Protein AF-A0A1J5IT06-F1 (afdb_monomer_lite)

Foldseek 3Di:
DDDDDDDDDDDDDDDDDDDDDDDDDDDDDDDDDDDDPPPPPPVPVPVPPQAFDFADPQAAAWDFWFKAFADDPNHDHRDTWTWGCHRQRWTDTHPDIFHRWGFDPQVVPPHTWTWTDDPQKIWTWDADPVSYGAKTWIFGNVDDDPNHTHTGTIIGHDD

Structure (mmCIF, N/CA/C/O backbone):
data_AF-A0A1J5IT06-F1
#
_entry.id   AF-A0A1J5IT06-F1
#
loop_
_atom_site.group_PDB
_atom_site.id
_atom_site.type_symbol
_atom_site.label_atom_id
_atom_site.label_alt_id
_atom_site.label_comp_id
_atom_site.label_asym_id
_atom_site.label_entity_id
_atom_site.label_seq_id
_atom_site.pdbx_PDB_ins_code
_atom_site.Cartn_x
_atom_site.Cartn_y
_atom_site.Cartn_z
_atom_site.occupancy
_atom_site.B_iso_or_equiv
_atom_site.auth_seq_id
_atom_site.auth_comp_id
_atom_site.auth_asym_id
_atom_site.auth_atom_id
_atom_site.pdbx_PDB_model_num
ATOM 1 N N . MET A 1 1 ? -18.031 -58.476 -5.759 1.00 42.53 1 MET A N 1
ATOM 2 C CA . MET A 1 1 ? -16.884 -57.544 -5.698 1.00 42.53 1 MET A CA 1
ATOM 3 C C . MET A 1 1 ? -16.682 -57.150 -4.245 1.00 42.53 1 MET A C 1
ATOM 5 O O . MET A 1 1 ? -17.604 -56.648 -3.622 1.00 42.53 1 MET A O 1
ATOM 9 N N . THR A 1 2 ? -15.544 -57.529 -3.678 1.00 38.88 2 THR A N 1
ATOM 10 C CA . THR A 1 2 ? -15.230 -57.527 -2.241 1.00 38.88 2 THR A CA 1
ATOM 11 C C . THR A 1 2 ? -14.696 -56.180 -1.748 1.00 38.88 2 THR A C 1
ATOM 13 O O . THR A 1 2 ? -13.770 -55.636 -2.343 1.00 38.88 2 THR A O 1
ATOM 16 N N . LEU A 1 3 ? -15.240 -55.695 -0.624 1.00 40.16 3 LEU A N 1
ATOM 17 C CA . LEU A 1 3 ? -14.712 -54.595 0.197 1.00 40.16 3 LEU A CA 1
ATOM 18 C C . LEU A 1 3 ? -13.307 -54.924 0.736 1.00 40.16 3 LEU A C 1
ATOM 20 O O . LEU A 1 3 ? -13.095 -56.013 1.270 1.00 40.16 3 LEU A O 1
ATOM 24 N N . LYS A 1 4 ? -12.395 -53.944 0.728 1.00 43.09 4 LYS A N 1
ATOM 25 C CA . LYS A 1 4 ? -11.229 -53.911 1.626 1.00 43.09 4 LYS A CA 1
ATOM 26 C C . LYS A 1 4 ? -11.154 -52.558 2.340 1.00 43.09 4 LYS A C 1
ATOM 28 O O . LYS A 1 4 ? -10.923 -51.529 1.719 1.00 43.09 4 LYS A O 1
ATOM 33 N N . LYS A 1 5 ? -11.383 -52.609 3.657 1.00 37.50 5 LYS A N 1
ATOM 34 C CA . LYS A 1 5 ? -11.049 -51.588 4.663 1.00 37.50 5 LYS A CA 1
ATOM 35 C C . LYS A 1 5 ? -9.525 -51.450 4.770 1.00 37.50 5 LYS A C 1
ATOM 37 O O . LYS A 1 5 ? -8.835 -52.466 4.705 1.00 37.50 5 LYS A O 1
ATOM 42 N N . LEU A 1 6 ? -9.027 -50.241 5.030 1.00 35.81 6 LEU A N 1
ATOM 43 C CA . LEU A 1 6 ? -7.643 -50.002 5.446 1.00 35.81 6 LEU A CA 1
ATOM 44 C C . LEU A 1 6 ? -7.630 -49.486 6.898 1.00 35.81 6 LEU A C 1
ATOM 46 O O . LEU A 1 6 ? -8.273 -48.486 7.208 1.00 35.81 6 LEU A O 1
ATOM 50 N N . ALA A 1 7 ? -6.950 -50.229 7.777 1.00 39.66 7 ALA A N 1
ATOM 51 C CA . ALA A 1 7 ? -6.539 -49.836 9.132 1.00 39.66 7 ALA A CA 1
ATOM 52 C C . ALA A 1 7 ? -5.433 -48.757 9.026 1.00 39.66 7 ALA A C 1
ATOM 54 O O . ALA A 1 7 ? -4.712 -48.747 8.036 1.00 39.66 7 ALA A O 1
ATOM 55 N N . GLY A 1 8 ? -5.255 -47.777 9.914 1.00 32.62 8 GLY A N 1
ATOM 56 C CA . GLY A 1 8 ? -5.211 -47.849 11.372 1.00 32.62 8 GLY A CA 1
ATOM 57 C C . GLY A 1 8 ? -3.755 -48.038 11.821 1.00 32.62 8 GLY A C 1
ATOM 58 O O . GLY A 1 8 ? -3.292 -49.172 11.855 1.00 32.62 8 GLY A O 1
ATOM 59 N N . LEU A 1 9 ? -3.042 -46.956 12.164 1.00 33.53 9 LEU A N 1
ATOM 60 C CA . LEU A 1 9 ? -1.777 -47.041 12.903 1.00 33.53 9 LEU A CA 1
ATOM 61 C C . LEU A 1 9 ? -1.657 -45.878 13.897 1.00 33.53 9 LEU A C 1
ATOM 63 O O . LEU A 1 9 ? -1.549 -44.717 13.516 1.00 33.53 9 LEU A O 1
ATOM 67 N N . LEU A 1 10 ? -1.711 -46.236 15.178 1.00 36.53 10 LEU A N 1
ATOM 68 C CA . LEU A 1 10 ? -1.447 -45.404 16.346 1.00 36.53 10 LEU A CA 1
ATOM 69 C C . LEU A 1 10 ? -0.047 -45.790 16.851 1.00 36.53 10 LEU A C 1
ATOM 71 O O . LEU A 1 10 ? 0.202 -46.985 17.007 1.00 36.53 10 LEU A O 1
ATOM 75 N N . LEU A 1 11 ? 0.835 -44.832 17.149 1.00 35.75 11 LEU A N 1
ATOM 76 C CA . LEU A 1 11 ? 2.018 -45.082 17.980 1.00 35.75 11 LEU A CA 1
ATOM 77 C C . LEU A 1 11 ? 2.139 -43.986 19.050 1.00 35.75 11 LEU A C 1
ATOM 79 O O . LEU A 1 11 ? 1.956 -42.803 18.778 1.00 35.75 11 LEU A O 1
ATOM 83 N N . ILE A 1 12 ? 2.394 -44.439 20.272 1.00 51.69 12 ILE A N 1
ATOM 84 C CA . ILE A 1 12 ? 2.320 -43.757 21.569 1.00 51.69 12 ILE A CA 1
ATOM 85 C C . ILE A 1 12 ? 3.703 -43.803 22.228 1.00 51.69 12 ILE A C 1
ATOM 87 O O . ILE A 1 12 ? 4.367 -44.832 22.131 1.00 51.69 12 ILE A O 1
ATOM 91 N N . GLY A 1 13 ? 4.035 -42.757 22.998 1.00 32.69 13 GLY A N 1
ATOM 92 C CA . GLY A 1 13 ? 5.014 -42.769 24.104 1.00 32.69 13 GLY A CA 1
ATOM 93 C C . GLY A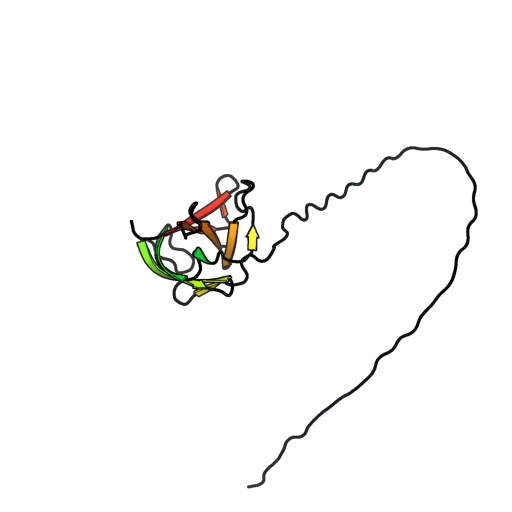 1 13 ? 6.494 -42.676 23.693 1.00 32.69 13 GLY A C 1
ATOM 94 O O . GLY A 1 13 ? 6.874 -43.144 22.633 1.00 32.69 13 GLY A O 1
ATOM 95 N N . SER A 1 14 ? 7.417 -42.099 24.464 1.00 47.94 14 SER A N 1
ATOM 96 C CA . SER A 1 14 ? 7.381 -41.689 25.869 1.00 47.94 14 SER A CA 1
ATOM 97 C C . SER A 1 14 ? 8.507 -40.693 26.185 1.00 47.94 14 SER A C 1
ATOM 99 O O . SER A 1 14 ? 9.483 -40.550 25.454 1.00 47.94 14 SER A O 1
ATOM 101 N N . ILE A 1 15 ? 8.316 -40.036 27.323 1.00 47.94 15 ILE A N 1
ATOM 102 C CA . ILE A 1 15 ? 9.099 -38.998 27.994 1.00 47.94 15 ILE A CA 1
ATOM 103 C C . ILE A 1 15 ? 10.344 -39.611 28.664 1.00 47.94 15 ILE A C 1
ATOM 105 O O . ILE A 1 15 ? 10.242 -40.696 29.235 1.00 47.94 15 ILE A O 1
ATOM 109 N N . PHE A 1 16 ? 11.470 -38.889 28.703 1.00 39.69 16 PHE A N 1
ATOM 110 C CA . PHE A 1 16 ? 12.529 -39.095 29.700 1.00 39.69 16 PHE A CA 1
ATOM 111 C C . PHE A 1 16 ? 12.939 -37.756 30.331 1.00 39.69 16 PHE A C 1
ATOM 113 O O . PHE A 1 16 ? 13.305 -36.809 29.643 1.00 39.69 16 PHE A O 1
ATOM 120 N N . THR A 1 17 ? 12.895 -37.713 31.660 1.00 44.56 17 THR A N 1
ATOM 121 C CA . THR A 1 17 ? 13.493 -36.705 32.550 1.00 44.56 17 THR A CA 1
ATOM 122 C C . THR A 1 17 ? 14.441 -37.427 33.506 1.00 44.56 17 THR A C 1
ATOM 124 O O . THR A 1 17 ? 14.006 -38.440 34.052 1.00 44.56 17 THR A O 1
ATOM 127 N N . LEU A 1 18 ? 15.653 -36.906 33.766 1.00 33.62 18 LEU A N 1
ATOM 128 C CA . LEU A 1 18 ? 16.105 -36.468 35.108 1.00 33.62 18 LEU A CA 1
ATOM 129 C C . LEU A 1 18 ? 17.557 -35.921 35.135 1.00 33.62 18 LEU A C 1
ATOM 131 O O . LEU A 1 18 ? 18.474 -36.548 34.621 1.00 33.62 18 LEU A O 1
ATOM 135 N N . SER A 1 19 ? 17.691 -34.775 35.817 1.00 43.75 19 SER A N 1
ATOM 136 C CA . SER A 1 19 ? 18.733 -34.238 36.720 1.00 43.75 19 SER A CA 1
ATOM 137 C C . SER A 1 19 ? 20.225 -34.598 36.644 1.00 43.75 19 SER A C 1
ATOM 139 O O . SER A 1 19 ? 20.616 -35.757 36.736 1.00 43.75 19 SER A O 1
ATOM 141 N N . ALA A 1 20 ? 21.041 -33.552 36.849 1.00 33.88 20 ALA A N 1
ATOM 142 C CA . ALA A 1 20 ? 22.142 -33.569 37.819 1.00 33.88 20 ALA A CA 1
ATOM 143 C C . ALA A 1 20 ? 22.214 -32.234 38.599 1.00 33.88 20 ALA A C 1
ATOM 145 O O . ALA A 1 20 ? 22.026 -31.158 38.037 1.00 33.88 20 ALA A O 1
ATOM 146 N N . CYS A 1 21 ? 22.453 -32.349 39.907 1.00 34.53 21 CYS A N 1
ATOM 147 C CA . CYS A 1 21 ? 22.611 -31.305 40.920 1.00 34.53 21 CYS A CA 1
ATOM 148 C C . CYS A 1 21 ? 24.036 -31.401 41.498 1.00 34.53 21 CYS A C 1
ATOM 150 O O . CYS A 1 21 ? 24.581 -32.502 41.570 1.00 34.53 21 CYS A O 1
ATOM 152 N N . GLY A 1 22 ? 24.588 -30.275 41.960 1.00 35.09 22 GLY A N 1
ATOM 153 C CA . GLY A 1 22 ? 25.825 -30.179 42.752 1.00 35.09 22 GLY A CA 1
ATOM 154 C C . GLY A 1 22 ? 26.876 -29.314 42.054 1.00 35.09 22 GLY A C 1
ATOM 155 O O . GLY A 1 22 ? 27.094 -29.457 40.862 1.00 35.09 22 GLY A O 1
ATOM 156 N N . GLY A 1 23 ? 27.571 -28.378 42.689 1.00 30.02 23 GLY A N 1
ATOM 157 C CA . GLY A 1 23 ? 27.677 -27.968 44.083 1.00 30.02 23 GLY A CA 1
ATOM 158 C C . GLY A 1 23 ? 28.812 -26.934 44.148 1.00 30.02 23 GLY A C 1
ATOM 159 O O . GLY A 1 23 ? 29.767 -27.006 43.381 1.00 30.02 23 GLY A O 1
ATOM 160 N N . THR A 1 24 ? 28.660 -25.944 45.016 1.00 38.50 24 THR A N 1
ATOM 161 C CA . THR A 1 24 ? 29.566 -24.815 45.289 1.00 38.50 24 THR A CA 1
ATOM 162 C C . THR A 1 24 ? 30.994 -25.205 45.688 1.00 38.50 24 THR A C 1
ATOM 164 O O . THR A 1 24 ? 31.158 -26.135 46.471 1.00 38.50 24 THR A O 1
ATOM 167 N N . SER A 1 25 ? 31.975 -24.373 45.307 1.00 33.97 25 SER A N 1
ATOM 168 C CA . SER A 1 25 ? 33.218 -24.133 46.063 1.00 33.97 25 SER A CA 1
ATOM 169 C C . SER A 1 25 ? 33.683 -22.683 45.886 1.00 33.97 25 SER A C 1
ATOM 171 O O . SER A 1 25 ? 33.684 -22.155 44.778 1.00 33.97 25 SER A O 1
ATOM 173 N N . ASN A 1 26 ? 34.069 -22.065 47.002 1.00 35.28 26 ASN A N 1
ATOM 174 C CA . ASN A 1 26 ? 34.596 -20.709 47.158 1.00 35.28 26 ASN A CA 1
ATOM 175 C C . ASN A 1 26 ? 36.069 -20.801 47.607 1.00 35.28 26 ASN A C 1
ATOM 177 O O . ASN A 1 26 ? 36.355 -21.603 48.493 1.00 35.28 26 ASN A O 1
ATOM 181 N N . SER A 1 27 ? 36.974 -19.979 47.063 1.00 33.50 27 SER A N 1
ATOM 182 C CA . SER A 1 27 ? 38.256 -19.612 47.697 1.00 33.50 27 SER A CA 1
ATOM 183 C C . SER A 1 27 ? 38.832 -18.343 47.062 1.00 33.50 27 SER A C 1
ATOM 185 O O . SER A 1 27 ? 38.906 -18.233 45.841 1.00 33.50 27 SER A O 1
ATOM 187 N N . THR A 1 28 ? 39.236 -17.418 47.926 1.00 31.80 28 THR A N 1
ATOM 188 C CA . THR A 1 28 ? 39.779 -16.074 47.679 1.00 31.80 28 THR A CA 1
ATOM 189 C C . THR A 1 28 ? 41.311 -16.092 47.496 1.00 31.80 28 THR A C 1
ATOM 191 O O . THR A 1 28 ? 41.959 -16.973 48.059 1.00 31.80 28 THR A O 1
ATOM 194 N N . GLU A 1 29 ? 41.848 -15.091 46.770 1.00 33.94 29 GLU A N 1
ATOM 195 C CA . GLU A 1 29 ? 42.962 -14.163 47.134 1.00 33.94 29 GLU A CA 1
ATOM 196 C C . GLU A 1 29 ? 44.071 -13.902 46.063 1.00 33.94 29 GLU A C 1
ATOM 198 O O . GLU A 1 29 ? 44.909 -14.753 45.784 1.00 33.94 29 GLU A O 1
ATOM 203 N N . GLU A 1 30 ? 44.005 -12.678 45.495 1.00 34.09 30 GLU A N 1
ATOM 204 C CA . GLU A 1 30 ? 45.025 -11.678 45.066 1.00 34.09 30 GLU A CA 1
ATOM 205 C C . GLU A 1 30 ? 46.283 -12.051 44.230 1.00 34.09 30 GLU A C 1
ATOM 207 O O . GLU A 1 30 ? 47.166 -12.770 44.689 1.00 34.09 30 GLU A O 1
ATOM 212 N N . THR A 1 31 ? 46.469 -11.405 43.058 1.00 28.41 31 THR A N 1
ATOM 213 C CA . THR A 1 31 ? 47.534 -10.387 42.801 1.00 28.41 31 THR A CA 1
ATOM 214 C C . THR A 1 31 ? 47.552 -9.839 41.351 1.00 28.41 31 THR A C 1
ATOM 216 O O . THR A 1 31 ? 47.755 -10.570 40.391 1.00 28.41 31 THR A O 1
ATOM 219 N N . ASP A 1 32 ? 47.373 -8.516 41.269 1.00 32.88 32 ASP A N 1
ATOM 220 C CA . ASP A 1 32 ? 48.054 -7.479 40.464 1.00 32.88 32 ASP A CA 1
ATOM 221 C C . ASP A 1 32 ? 48.069 -7.417 38.904 1.00 32.88 32 ASP A C 1
ATOM 223 O O . ASP A 1 32 ? 48.499 -8.317 38.193 1.00 32.88 32 ASP A O 1
ATOM 227 N N . THR A 1 33 ? 47.693 -6.210 38.443 1.00 34.06 33 THR A N 1
ATOM 228 C CA . THR A 1 33 ? 48.014 -5.452 37.207 1.00 34.06 33 THR A CA 1
ATOM 229 C C . THR A 1 33 ? 47.795 -6.047 35.798 1.00 34.06 33 THR A C 1
ATOM 231 O O . THR A 1 33 ? 48.605 -6.818 35.298 1.00 34.06 33 THR A O 1
ATOM 234 N N . ALA A 1 34 ? 46.821 -5.503 35.048 1.00 31.09 34 ALA A N 1
ATOM 235 C CA . ALA A 1 34 ? 47.046 -4.561 33.926 1.00 31.09 34 ALA A CA 1
ATOM 236 C C . ALA A 1 34 ? 45.811 -4.416 33.007 1.00 31.09 34 ALA A C 1
ATOM 238 O O . ALA A 1 34 ? 45.064 -5.358 32.771 1.00 31.09 34 ALA A O 1
ATOM 239 N N . SER A 1 35 ? 45.637 -3.192 32.503 1.00 38.56 35 SER A N 1
ATOM 240 C CA . SER A 1 35 ? 44.634 -2.706 31.551 1.00 38.56 35 SER A CA 1
ATOM 241 C C . SER A 1 35 ? 44.253 -3.649 30.409 1.00 38.56 35 SER A C 1
ATOM 243 O O . SER A 1 35 ? 45.098 -3.963 29.582 1.00 38.56 35 SER A O 1
ATOM 245 N N . GLU A 1 36 ? 42.950 -3.864 30.231 1.00 32.94 36 GLU A N 1
ATOM 246 C CA . GLU A 1 36 ? 42.288 -3.622 28.943 1.00 32.94 36 GLU A CA 1
ATOM 247 C C . GLU A 1 36 ? 40.779 -3.474 29.171 1.00 32.94 36 GLU A C 1
ATOM 249 O O . GLU A 1 36 ? 40.061 -4.426 29.459 1.00 32.94 36 GLU A O 1
ATOM 254 N N . SER A 1 37 ? 40.292 -2.234 29.097 1.00 36.44 37 SER A N 1
ATOM 255 C CA . SER A 1 37 ? 38.862 -1.952 29.000 1.00 36.44 37 SER A CA 1
ATOM 256 C C . SER A 1 37 ? 38.431 -2.227 27.562 1.00 36.44 37 SER A C 1
ATOM 258 O O . SER A 1 37 ? 38.245 -1.291 26.784 1.00 36.44 37 SER A O 1
ATOM 260 N N . THR A 1 38 ? 38.267 -3.494 27.191 1.00 35.09 38 THR A N 1
ATOM 261 C CA . THR A 1 38 ? 37.470 -3.844 26.013 1.00 35.09 38 THR A CA 1
ATOM 262 C C . THR A 1 38 ? 36.003 -3.743 26.407 1.00 35.09 38 THR A C 1
ATOM 264 O O . THR A 1 38 ? 35.345 -4.699 26.813 1.00 35.09 38 THR A O 1
ATOM 267 N N . SER A 1 39 ? 35.485 -2.516 26.335 1.00 39.16 39 SER A N 1
ATOM 268 C CA . SER A 1 39 ? 34.047 -2.295 26.259 1.00 39.16 39 SER A CA 1
ATOM 269 C C . SER A 1 39 ? 33.604 -2.756 24.876 1.00 39.16 39 SER A C 1
ATOM 271 O O . SER A 1 39 ? 33.377 -1.941 23.985 1.00 39.16 39 SER A O 1
ATOM 273 N N . ASP A 1 40 ? 33.506 -4.070 24.696 1.00 36.91 40 ASP A N 1
ATOM 274 C CA . ASP A 1 40 ? 32.793 -4.666 23.578 1.00 36.91 40 ASP A CA 1
ATOM 275 C C . ASP A 1 40 ? 31.299 -4.470 23.841 1.00 36.91 40 ASP A C 1
ATOM 277 O O . ASP A 1 40 ? 30.554 -5.388 24.186 1.00 36.91 40 ASP A O 1
ATOM 281 N N . THR A 1 41 ? 30.831 -3.232 23.671 1.00 42.44 41 THR A N 1
ATOM 282 C CA . THR A 1 41 ? 29.448 -3.016 23.263 1.00 42.44 41 THR A CA 1
ATOM 283 C C . THR A 1 41 ? 29.351 -3.537 21.839 1.00 42.44 41 THR A C 1
ATOM 285 O O . THR A 1 41 ? 29.439 -2.783 20.870 1.00 42.44 41 THR A O 1
ATOM 288 N N . ASN A 1 42 ? 29.198 -4.856 21.722 1.00 40.56 42 ASN A N 1
ATOM 289 C CA . ASN A 1 42 ? 28.542 -5.467 20.586 1.00 40.56 42 ASN A CA 1
ATOM 290 C C . ASN A 1 42 ? 27.097 -4.960 20.604 1.00 40.56 42 ASN A C 1
ATOM 292 O O . ASN A 1 42 ? 26.188 -5.610 21.117 1.00 40.56 42 ASN A O 1
ATOM 296 N N . THR A 1 43 ? 26.906 -3.734 20.125 1.00 39.97 43 THR A N 1
ATOM 297 C CA . THR A 1 43 ? 25.597 -3.216 19.770 1.00 39.97 43 THR A CA 1
ATOM 298 C C . THR A 1 43 ? 25.231 -3.935 18.486 1.00 39.97 43 THR A C 1
ATOM 300 O O . THR A 1 43 ? 25.455 -3.428 17.387 1.00 39.97 43 THR A O 1
ATOM 303 N N . THR A 1 44 ? 24.726 -5.161 18.618 1.00 35.34 44 THR A N 1
ATOM 304 C CA . THR A 1 44 ? 23.946 -5.773 17.553 1.00 35.34 44 THR A CA 1
ATOM 305 C C . THR A 1 44 ? 22.825 -4.782 17.272 1.00 35.34 44 THR A C 1
ATOM 307 O O . THR A 1 44 ? 21.960 -4.542 18.115 1.00 35.34 44 THR A O 1
ATOM 310 N N . ASN A 1 45 ? 22.915 -4.097 16.137 1.00 41.19 45 ASN A N 1
ATOM 311 C CA . ASN A 1 45 ? 21.868 -3.222 15.646 1.00 41.19 45 ASN A CA 1
ATOM 312 C C . ASN A 1 45 ? 20.709 -4.112 15.170 1.00 41.19 45 ASN A C 1
ATOM 314 O O . ASN A 1 45 ? 20.484 -4.258 13.975 1.00 41.19 45 ASN A O 1
ATOM 318 N N . ASP A 1 46 ? 20.004 -4.739 16.112 1.00 42.19 46 ASP A N 1
ATOM 319 C CA . ASP A 1 46 ? 18.778 -5.515 15.893 1.00 42.19 46 ASP A CA 1
ATOM 320 C C . ASP A 1 46 ? 17.577 -4.565 15.701 1.00 42.19 46 ASP A C 1
ATOM 322 O O . ASP A 1 46 ? 16.523 -4.729 16.310 1.00 42.19 46 ASP A O 1
ATOM 326 N N . GLN A 1 47 ? 17.738 -3.497 14.910 1.00 43.28 47 GLN A N 1
ATOM 327 C CA . GLN A 1 47 ? 16.689 -2.485 14.706 1.00 43.28 47 GLN A CA 1
ATOM 328 C C . GLN A 1 47 ? 15.759 -2.771 13.523 1.00 43.28 47 GLN A C 1
ATOM 330 O O . GLN A 1 47 ? 14.810 -2.023 13.323 1.00 43.28 47 GLN A O 1
ATOM 335 N N . ASN A 1 48 ? 15.915 -3.899 12.830 1.00 48.16 48 ASN A N 1
ATOM 336 C CA . ASN A 1 48 ? 14.841 -4.431 11.989 1.00 48.16 48 ASN A CA 1
ATOM 337 C C . ASN A 1 48 ? 14.069 -5.489 12.780 1.00 48.16 48 ASN A C 1
ATOM 339 O O . ASN A 1 48 ? 14.015 -6.660 12.412 1.00 48.16 48 ASN A O 1
ATOM 343 N N . ASN A 1 49 ? 13.500 -5.085 13.917 1.00 46.69 49 ASN A N 1
ATOM 344 C CA . ASN A 1 49 ? 12.448 -5.869 14.543 1.00 46.69 49 ASN A CA 1
ATOM 345 C C . ASN A 1 49 ? 11.239 -5.767 13.607 1.00 46.69 49 ASN A C 1
ATOM 347 O O . ASN A 1 49 ? 10.464 -4.822 13.729 1.00 46.69 49 ASN A O 1
ATOM 351 N N . GLU A 1 50 ? 11.132 -6.688 12.642 1.00 56.56 50 GLU A N 1
ATOM 352 C CA . GLU A 1 50 ? 9.970 -6.884 11.765 1.00 56.56 50 GLU A CA 1
ATOM 353 C C . GLU A 1 50 ? 8.753 -7.234 12.636 1.00 56.56 50 GLU A C 1
ATOM 355 O O . GLU A 1 50 ? 8.307 -8.376 12.751 1.00 56.56 50 GLU A O 1
ATOM 360 N N . GLN A 1 51 ? 8.247 -6.236 13.353 1.00 77.44 51 GLN A N 1
ATOM 361 C CA . GLN A 1 51 ? 7.087 -6.375 14.197 1.00 77.44 51 GLN A CA 1
ATOM 362 C C . GLN A 1 51 ? 5.886 -6.444 13.269 1.00 77.44 51 GLN A C 1
ATOM 364 O O . GLN A 1 51 ? 5.655 -5.524 12.482 1.00 77.44 51 GLN A O 1
ATOM 369 N N . SER A 1 52 ? 5.098 -7.511 13.396 1.00 89.31 52 SER A N 1
ATOM 370 C CA . SER A 1 52 ? 3.812 -7.605 12.709 1.00 89.31 52 SER A CA 1
ATOM 371 C C . SER A 1 52 ? 3.004 -6.327 12.949 1.00 89.31 52 SER A C 1
ATOM 373 O O . SER A 1 52 ? 2.797 -5.908 14.093 1.00 89.31 52 SER A O 1
ATOM 375 N N . ALA A 1 53 ? 2.541 -5.715 11.867 1.00 93.69 53 ALA A N 1
ATOM 376 C CA . ALA A 1 53 ? 1.695 -4.539 11.909 1.00 93.69 53 ALA A CA 1
ATOM 377 C C . ALA A 1 53 ? 0.227 -4.919 12.122 1.00 93.69 53 ALA A C 1
ATOM 379 O O . ALA A 1 53 ? -0.217 -6.024 11.807 1.00 93.69 53 ALA A O 1
ATOM 380 N N . THR A 1 54 ? -0.536 -3.974 12.665 1.00 94.62 54 THR A N 1
ATOM 381 C CA . THR A 1 54 ? -1.994 -4.058 12.787 1.00 94.62 54 THR A CA 1
ATOM 382 C C . THR A 1 54 ? -2.607 -2.856 12.091 1.00 94.62 54 THR A C 1
ATOM 384 O O . THR A 1 54 ? -2.228 -1.720 12.371 1.00 94.62 54 THR A O 1
ATOM 387 N N . LEU A 1 55 ? -3.562 -3.097 11.197 1.00 95.31 55 LEU A N 1
ATOM 388 C CA . LEU A 1 55 ? -4.243 -2.034 10.474 1.00 95.31 55 LEU A CA 1
ATOM 389 C C . LEU A 1 55 ? -5.134 -1.205 11.410 1.00 95.31 55 LEU A C 1
ATOM 391 O O . LEU A 1 55 ? -5.939 -1.780 12.150 1.00 95.31 55 LEU A O 1
ATOM 395 N N . PRO A 1 56 ? -5.103 0.137 11.322 1.00 94.31 56 PRO A N 1
ATOM 396 C CA . PRO A 1 56 ? -6.090 0.977 11.984 1.00 94.31 56 PRO A CA 1
ATOM 397 C C . PRO A 1 56 ? -7.515 0.621 11.544 1.00 94.31 56 PRO A C 1
ATOM 399 O O . PRO A 1 56 ? -7.803 0.530 10.353 1.00 94.31 56 PRO A O 1
ATOM 402 N N . ALA A 1 57 ? -8.450 0.494 12.485 1.00 95.19 57 ALA A N 1
ATOM 403 C CA . ALA A 1 57 ? -9.840 0.150 12.161 1.00 95.19 57 ALA A CA 1
ATOM 404 C C . ALA A 1 57 ? -10.489 1.130 11.161 1.00 95.19 57 ALA A C 1
ATOM 406 O O . ALA A 1 57 ? -11.311 0.731 10.342 1.00 95.19 57 ALA A O 1
ATOM 407 N N . ALA A 1 58 ? -10.088 2.405 11.187 1.00 95.19 58 ALA A N 1
ATOM 408 C CA . ALA A 1 58 ? -10.592 3.436 10.280 1.00 95.19 58 ALA A CA 1
ATOM 409 C C . ALA A 1 58 ? -10.224 3.198 8.803 1.00 95.19 58 ALA A C 1
ATOM 411 O O . ALA A 1 58 ? -10.944 3.669 7.916 1.00 95.19 58 ALA A O 1
ATOM 412 N N . VAL A 1 59 ? -9.137 2.461 8.530 1.00 96.75 59 VAL A N 1
ATOM 413 C CA . VAL A 1 59 ? -8.738 2.123 7.159 1.00 96.75 59 VAL A CA 1
ATOM 414 C C . VAL A 1 59 ? -9.325 0.799 6.674 1.00 96.75 59 VAL A C 1
ATOM 416 O O . VAL A 1 59 ? -9.324 0.567 5.468 1.00 96.75 59 VAL A O 1
ATOM 419 N N . GLN A 1 60 ? -9.848 -0.048 7.566 1.00 97.56 60 GLN A N 1
ATOM 420 C CA . GLN A 1 60 ? -10.323 -1.390 7.223 1.00 97.56 60 GLN A CA 1
ATOM 421 C C . GLN A 1 60 ? -11.677 -1.341 6.499 1.00 97.56 60 GLN A C 1
ATOM 423 O O . GLN A 1 60 ? -12.732 -1.228 7.124 1.00 97.56 60 GLN A O 1
ATOM 428 N N . LYS A 1 61 ? -11.648 -1.388 5.166 1.00 97.12 61 LYS A N 1
ATOM 429 C CA . LYS A 1 61 ? -12.813 -1.452 4.272 1.00 97.12 61 LYS A CA 1
ATOM 430 C C . LYS A 1 61 ? -12.361 -1.698 2.832 1.00 97.12 61 LYS A C 1
ATOM 432 O O . LYS A 1 61 ? -11.170 -1.782 2.529 1.00 97.12 61 LYS A O 1
ATOM 437 N N . GLN A 1 62 ? -13.336 -1.785 1.935 1.00 97.62 62 GLN A N 1
ATOM 438 C CA . GLN A 1 62 ? -13.111 -1.778 0.496 1.00 97.62 62 GLN A CA 1
ATOM 439 C C . GLN A 1 62 ? -13.115 -0.345 -0.054 1.00 97.62 62 GLN A C 1
ATOM 441 O O . GLN A 1 62 ? -13.958 0.474 0.316 1.00 97.62 62 GLN A O 1
ATOM 446 N N . TYR A 1 63 ? -12.200 -0.082 -0.979 1.00 97.56 63 TYR A N 1
ATOM 447 C CA . TYR A 1 63 ? -12.014 1.163 -1.709 1.00 97.56 63 TYR A CA 1
ATOM 448 C C . TYR A 1 63 ? -12.037 0.897 -3.214 1.00 97.56 63 TYR A C 1
ATOM 450 O O . TYR A 1 63 ? -11.695 -0.190 -3.685 1.00 97.56 63 TYR A O 1
ATOM 458 N N . THR A 1 64 ? -12.385 1.930 -3.976 1.00 97.25 64 THR A N 1
ATOM 459 C CA . THR A 1 64 ? -12.032 2.015 -5.396 1.00 97.25 64 THR A CA 1
ATOM 460 C C . THR A 1 64 ? -10.923 3.047 -5.517 1.00 97.25 64 THR A C 1
ATOM 462 O O . THR A 1 64 ? -11.181 4.237 -5.359 1.00 97.25 64 THR A O 1
ATOM 465 N N . LEU A 1 65 ? -9.692 2.592 -5.745 1.00 98.31 65 LEU A N 1
ATOM 466 C CA . LEU A 1 65 ? -8.513 3.456 -5.834 1.00 98.31 65 LEU A CA 1
ATOM 467 C C . LEU A 1 65 ? -7.960 3.440 -7.253 1.00 98.31 65 LEU A C 1
ATOM 469 O O . LEU A 1 65 ? -8.024 2.422 -7.941 1.00 98.31 65 LEU A O 1
ATOM 473 N N . VAL A 1 66 ? -7.392 4.557 -7.686 1.00 98.31 66 VAL A N 1
ATOM 474 C CA . VAL A 1 66 ? -6.670 4.657 -8.953 1.00 98.31 66 VAL A CA 1
ATOM 475 C C . VAL A 1 66 ? -5.187 4.482 -8.674 1.00 98.31 66 VAL A C 1
ATOM 477 O O . VAL A 1 66 ? -4.630 5.196 -7.843 1.00 98.31 66 VAL A O 1
ATOM 480 N N . TYR A 1 67 ? -4.547 3.555 -9.385 1.00 98.44 67 TYR A N 1
ATOM 481 C CA . TYR A 1 67 ? -3.092 3.485 -9.418 1.00 98.44 67 TYR A CA 1
ATOM 482 C C . TYR A 1 67 ? -2.552 4.502 -10.423 1.00 98.44 67 TYR A C 1
ATOM 484 O O . TYR A 1 67 ? -2.969 4.491 -11.580 1.00 98.44 67 TYR A O 1
ATOM 492 N N . SER A 1 68 ? -1.624 5.357 -10.001 1.00 98.12 68 SER A N 1
ATOM 493 C CA . SER A 1 68 ? -0.896 6.277 -10.885 1.00 98.12 68 SER A CA 1
ATOM 494 C C . SER A 1 68 ? 0.603 6.052 -10.730 1.00 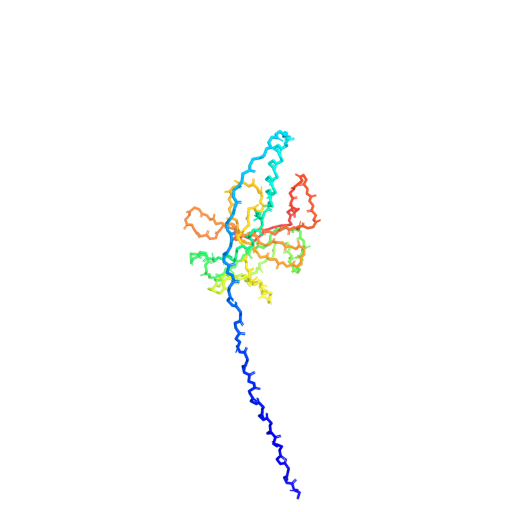98.12 68 SER A C 1
ATOM 496 O O . SER A 1 68 ? 1.123 6.136 -9.616 1.00 98.12 68 SER A O 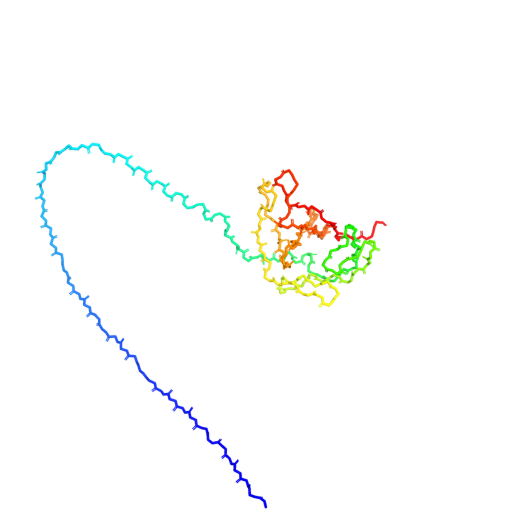1
ATOM 498 N N . GLY A 1 69 ? 1.299 5.747 -11.827 1.00 97.25 69 GLY A N 1
ATOM 499 C CA . GLY A 1 69 ? 2.715 5.388 -11.790 1.00 97.25 69 GLY A CA 1
ATOM 500 C C . GLY A 1 69 ? 3.187 4.495 -12.936 1.00 97.25 69 GLY A C 1
ATOM 501 O O . GLY A 1 69 ? 2.490 4.269 -13.921 1.00 97.25 69 GLY A O 1
ATOM 502 N N . ALA A 1 70 ? 4.407 3.980 -12.808 1.00 97.06 70 ALA A N 1
ATOM 503 C CA . ALA A 1 70 ? 4.983 3.013 -13.731 1.00 97.06 70 ALA A CA 1
ATOM 504 C C . ALA A 1 70 ? 4.246 1.669 -13.650 1.00 97.06 70 ALA A C 1
ATOM 506 O O . ALA A 1 70 ? 3.890 1.213 -12.569 1.00 97.06 70 ALA A O 1
ATOM 507 N N . ALA A 1 71 ? 4.069 0.993 -14.787 1.00 96.75 71 ALA A N 1
ATOM 508 C CA . ALA A 1 71 ? 3.497 -0.348 -14.786 1.00 96.75 71 ALA A CA 1
ATOM 509 C C . ALA A 1 71 ? 4.437 -1.328 -14.063 1.00 96.75 71 ALA A C 1
ATOM 511 O O . ALA A 1 71 ? 5.562 -1.563 -14.509 1.00 96.75 71 ALA A O 1
ATOM 512 N N . VAL A 1 72 ? 3.977 -1.883 -12.944 1.00 95.31 72 VAL A N 1
ATOM 513 C CA . VAL A 1 72 ? 4.736 -2.795 -12.081 1.00 95.31 72 VAL A CA 1
ATOM 514 C C . VAL A 1 72 ? 3.793 -3.821 -11.493 1.00 95.31 72 VAL A C 1
ATOM 516 O O . VAL A 1 72 ? 2.664 -3.486 -11.172 1.00 95.31 72 VAL A O 1
ATOM 519 N N . ASP A 1 73 ? 4.245 -5.061 -11.317 1.00 93.69 73 ASP A N 1
ATOM 520 C CA . ASP A 1 73 ? 3.530 -6.022 -10.465 1.00 93.69 73 ASP A CA 1
ATOM 521 C C . ASP A 1 73 ? 2.049 -6.265 -10.853 1.00 93.69 73 ASP A C 1
ATOM 523 O O . ASP A 1 73 ? 1.169 -6.447 -10.012 1.00 93.69 73 ASP A O 1
ATOM 527 N N . GLY A 1 74 ? 1.759 -6.209 -12.160 1.00 94.69 74 GLY A N 1
ATOM 528 C CA . GLY A 1 74 ? 0.399 -6.305 -12.708 1.00 94.69 74 GLY A CA 1
ATOM 529 C C . GLY A 1 74 ? -0.431 -5.017 -12.620 1.00 94.69 74 GLY A C 1
ATOM 530 O O . GLY A 1 74 ? -1.551 -4.983 -13.125 1.00 94.69 74 GLY A O 1
ATOM 531 N N . LEU A 1 75 ? 0.110 -3.954 -12.028 1.00 97.25 75 LEU A N 1
ATOM 532 C CA . LEU A 1 75 ? -0.479 -2.623 -11.964 1.00 97.25 75 LEU A CA 1
ATOM 533 C C . LEU A 1 75 ? -0.211 -1.850 -13.253 1.00 97.25 75 LEU A C 1
ATOM 535 O O . LEU A 1 75 ? 0.853 -1.942 -13.865 1.00 97.25 75 LEU A O 1
ATOM 539 N N . THR A 1 76 ? -1.200 -1.063 -13.649 1.00 97.69 76 THR A N 1
ATOM 540 C CA . THR A 1 76 ? -1.208 -0.256 -14.872 1.00 97.69 76 THR A CA 1
ATOM 541 C C . THR A 1 76 ? -1.575 1.177 -14.522 1.00 97.69 76 THR A C 1
ATOM 543 O O . THR A 1 76 ? -2.498 1.394 -13.733 1.00 97.69 76 THR A O 1
ATOM 546 N N . ASP A 1 77 ? -0.864 2.139 -15.115 1.00 98.06 77 ASP A N 1
ATOM 547 C CA . ASP A 1 77 ? -1.095 3.570 -14.902 1.00 98.06 77 ASP A CA 1
ATOM 548 C C . ASP A 1 77 ? -2.560 3.955 -15.152 1.00 98.06 77 ASP A C 1
ATOM 550 O O . ASP A 1 77 ? -3.210 3.443 -16.070 1.00 98.06 77 ASP A O 1
ATOM 554 N N . LYS A 1 78 ? -3.073 4.868 -14.327 1.00 97.06 78 LYS A N 1
ATOM 555 C CA . LYS A 1 78 ? -4.429 5.438 -14.387 1.00 97.06 78 LYS A CA 1
ATOM 556 C C . LYS A 1 78 ? -5.546 4.398 -14.430 1.00 97.06 78 LYS A C 1
ATOM 558 O O . LYS A 1 78 ? -6.610 4.639 -14.999 1.00 97.06 78 LYS A O 1
ATOM 563 N N . THR A 1 79 ? -5.315 3.237 -13.826 1.00 97.62 79 THR A N 1
ATOM 564 C CA . THR A 1 79 ? -6.298 2.154 -13.771 1.00 97.62 79 THR A CA 1
ATOM 565 C C . THR A 1 79 ? -6.938 2.097 -12.389 1.00 97.62 79 THR A C 1
ATOM 567 O O . THR A 1 79 ? -6.252 2.213 -11.374 1.00 97.62 79 THR A O 1
ATOM 570 N N . SER A 1 80 ? -8.260 1.928 -12.348 1.00 97.69 80 SER A N 1
ATOM 571 C CA . SER A 1 80 ? -9.010 1.735 -11.106 1.00 97.69 80 SER A CA 1
ATOM 572 C C . SER A 1 80 ? -8.943 0.284 -10.639 1.00 97.69 80 SER A C 1
ATOM 574 O O . SER A 1 80 ? -9.158 -0.638 -11.424 1.00 97.69 80 SER A O 1
ATOM 576 N N . TYR A 1 81 ? -8.720 0.095 -9.343 1.00 97.94 81 TYR A N 1
ATOM 577 C CA . TYR A 1 81 ? -8.684 -1.202 -8.681 1.00 97.94 81 TYR A CA 1
ATOM 578 C C . TYR A 1 81 ? -9.648 -1.213 -7.501 1.00 97.94 81 TYR A C 1
ATOM 580 O O . TYR A 1 81 ? -9.758 -0.241 -6.750 1.00 97.94 81 TYR A O 1
ATOM 588 N N . THR A 1 82 ? -10.308 -2.352 -7.307 1.00 97.62 82 THR A N 1
ATOM 589 C CA . THR A 1 82 ? -10.905 -2.677 -6.014 1.00 97.62 82 THR A CA 1
ATOM 590 C C . THR A 1 82 ? -9.776 -3.033 -5.057 1.00 97.62 82 THR A C 1
ATOM 592 O O . THR A 1 82 ? -9.068 -4.019 -5.281 1.00 97.62 82 THR A O 1
ATOM 595 N N . VAL A 1 83 ? -9.610 -2.218 -4.018 1.00 98.50 83 VAL A N 1
ATOM 596 C CA . VAL A 1 83 ? -8.594 -2.400 -2.981 1.00 98.50 83 VAL A CA 1
ATOM 597 C C . VAL A 1 83 ? -9.291 -2.637 -1.651 1.00 98.50 83 VAL A C 1
ATOM 599 O O . VAL A 1 83 ? -10.096 -1.813 -1.231 1.00 98.50 83 VAL A O 1
ATOM 602 N N . THR A 1 84 ? -9.000 -3.743 -0.979 1.00 98.50 84 THR A N 1
ATOM 603 C CA . THR A 1 84 ? -9.525 -4.030 0.360 1.00 98.50 84 THR A CA 1
ATOM 604 C C . THR A 1 84 ? -8.376 -4.043 1.355 1.00 98.50 84 THR A C 1
ATOM 606 O O . THR A 1 84 ? -7.388 -4.744 1.154 1.00 98.50 84 THR A O 1
ATOM 609 N N . LEU A 1 85 ? -8.542 -3.280 2.430 1.00 98.38 85 LEU A N 1
ATOM 610 C CA . LEU A 1 85 ? -7.768 -3.401 3.658 1.00 98.38 85 LEU A CA 1
ATOM 611 C C . LEU A 1 85 ? -8.681 -4.108 4.661 1.00 98.38 85 LEU A C 1
ATOM 613 O O . LEU A 1 85 ? -9.716 -3.547 5.020 1.00 98.38 85 LEU A O 1
ATOM 617 N N . ASP A 1 86 ? -8.385 -5.351 5.032 1.00 97.19 86 ASP A N 1
ATOM 618 C CA . ASP A 1 86 ? -9.298 -6.164 5.849 1.00 97.19 86 ASP A CA 1
ATOM 619 C C . ASP A 1 86 ? -8.883 -6.268 7.327 1.00 97.19 86 ASP A C 1
ATOM 621 O O . ASP A 1 86 ? -7.856 -5.744 7.759 1.00 97.19 86 ASP A O 1
ATOM 625 N N . SER A 1 87 ? -9.720 -6.928 8.130 1.00 96.56 87 SER A N 1
ATOM 626 C CA . SER A 1 87 ? -9.484 -7.118 9.565 1.00 96.56 87 SER A CA 1
ATOM 627 C C . SER A 1 87 ? -8.378 -8.119 9.896 1.00 96.56 87 SER A C 1
ATOM 629 O O . SER A 1 87 ? -7.925 -8.156 11.037 1.00 96.56 87 SER A O 1
ATOM 631 N N . ASP A 1 88 ? -7.931 -8.907 8.919 1.00 96.62 88 ASP A N 1
ATOM 632 C CA . ASP A 1 88 ? -6.839 -9.873 9.058 1.00 96.62 88 ASP A CA 1
ATOM 633 C C . ASP A 1 88 ? -5.482 -9.243 8.684 1.00 96.62 88 ASP A C 1
ATOM 635 O O . ASP A 1 88 ? -4.475 -9.937 8.539 1.00 96.62 88 ASP A O 1
ATOM 639 N N . ASN A 1 89 ? -5.441 -7.911 8.554 1.00 97.31 89 ASN A N 1
ATOM 640 C CA . ASN A 1 89 ? -4.279 -7.125 8.146 1.00 97.31 89 ASN A CA 1
ATOM 641 C C . ASN A 1 89 ? -3.819 -7.409 6.706 1.00 97.31 89 ASN A C 1
ATOM 643 O O . ASN A 1 89 ? -2.636 -7.268 6.388 1.00 97.31 89 ASN A O 1
ATOM 647 N N . GLN A 1 90 ? -4.734 -7.802 5.819 1.00 98.31 90 GLN A N 1
ATOM 648 C CA . GLN A 1 90 ? -4.418 -8.081 4.422 1.00 98.31 90 GLN A CA 1
ATOM 649 C C . GLN A 1 90 ? -4.646 -6.849 3.544 1.00 98.31 90 GLN A C 1
ATOM 651 O O . GLN A 1 90 ? -5.614 -6.104 3.718 1.00 98.31 90 GLN A O 1
ATOM 656 N N . LEU A 1 91 ? -3.768 -6.679 2.556 1.00 98.69 91 LEU A N 1
ATOM 657 C CA . LEU A 1 91 ? -3.967 -5.783 1.424 1.00 98.69 91 LEU A CA 1
ATOM 658 C C . LEU A 1 91 ? -4.357 -6.621 0.207 1.00 98.69 91 LEU A C 1
ATOM 660 O O . LEU A 1 91 ? -3.561 -7.405 -0.310 1.00 98.69 91 LEU A O 1
ATOM 664 N N . ILE A 1 92 ? -5.589 -6.449 -0.261 1.00 98.56 92 ILE A N 1
ATOM 665 C CA . ILE A 1 92 ? -6.136 -7.167 -1.412 1.00 98.56 92 ILE A CA 1
ATOM 666 C C . ILE A 1 92 ? -6.322 -6.176 -2.559 1.00 98.56 92 ILE A C 1
ATOM 668 O O . ILE A 1 92 ? -7.044 -5.196 -2.408 1.00 98.56 92 ILE A O 1
ATOM 672 N N . ILE A 1 93 ? -5.701 -6.430 -3.710 1.00 98.19 93 ILE A N 1
ATOM 673 C CA . ILE A 1 93 ? -5.768 -5.596 -4.917 1.00 98.19 93 ILE A CA 1
ATOM 674 C C . ILE A 1 93 ? -6.262 -6.474 -6.068 1.00 98.19 93 ILE A C 1
ATOM 676 O O . ILE A 1 93 ? -5.520 -7.299 -6.606 1.00 98.19 93 ILE A O 1
ATOM 680 N N . GLY A 1 94 ? -7.533 -6.335 -6.448 1.00 91.81 94 GLY A N 1
ATOM 681 C CA . GLY A 1 94 ? -8.155 -7.248 -7.410 1.00 91.81 94 GLY A CA 1
ATOM 682 C C . GLY A 1 94 ? -8.101 -8.703 -6.920 1.00 91.81 94 GLY A C 1
ATOM 683 O O . GLY A 1 94 ? -8.712 -9.036 -5.911 1.00 91.81 94 GLY A O 1
ATOM 684 N N . SER A 1 95 ? -7.375 -9.574 -7.630 1.00 89.81 95 SER A N 1
ATOM 685 C CA . SER A 1 95 ? -7.171 -10.983 -7.248 1.00 89.81 95 SER A CA 1
ATOM 686 C C . SER A 1 95 ? -5.896 -11.238 -6.439 1.00 89.81 95 SER A C 1
ATOM 688 O O . SER A 1 95 ? -5.585 -12.388 -6.134 1.00 89.81 95 SER A O 1
ATOM 690 N N . LYS A 1 96 ? -5.107 -10.196 -6.167 1.00 96.00 96 LYS A N 1
ATOM 691 C CA . LYS A 1 96 ? -3.840 -10.300 -5.451 1.00 96.00 96 LYS A CA 1
ATOM 692 C C . LYS A 1 96 ? -4.058 -10.041 -3.968 1.00 96.00 96 LYS A C 1
ATOM 694 O O . LYS A 1 96 ? -4.648 -9.027 -3.622 1.00 96.00 96 LYS A O 1
ATOM 699 N N . THR A 1 97 ? -3.520 -10.906 -3.116 1.00 98.19 97 THR A N 1
ATOM 700 C CA . THR A 1 97 ? -3.593 -10.777 -1.657 1.00 98.19 97 THR A CA 1
ATOM 701 C C . THR A 1 97 ? -2.190 -10.714 -1.076 1.00 98.19 97 THR A C 1
ATOM 703 O O . THR A 1 97 ? -1.364 -11.583 -1.355 1.00 98.19 97 THR A O 1
ATOM 706 N N . LEU A 1 98 ? -1.933 -9.693 -0.266 1.00 98.38 98 LEU A N 1
ATOM 707 C CA . LEU A 1 98 ? -0.707 -9.511 0.497 1.00 98.38 98 LEU A CA 1
ATOM 708 C C . LEU A 1 98 ? -1.025 -9.622 1.987 1.00 98.38 98 LEU A C 1
ATOM 710 O O . LEU A 1 98 ? -1.962 -8.992 2.472 1.00 98.38 98 LEU A O 1
ATOM 714 N N . THR A 1 99 ? -0.245 -10.423 2.705 1.00 97.62 99 THR A N 1
ATOM 715 C CA . THR A 1 99 ? -0.463 -10.758 4.120 1.00 97.62 99 THR A CA 1
ATOM 716 C C . THR A 1 99 ? 0.762 -10.400 4.954 1.00 97.62 99 THR A 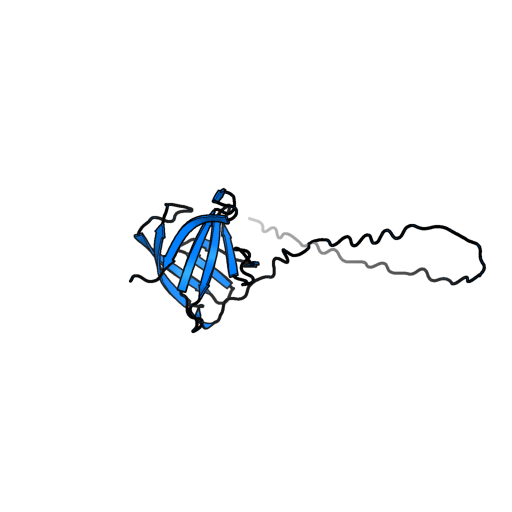C 1
ATOM 718 O O . THR A 1 99 ? 1.813 -10.088 4.400 1.00 97.62 99 THR A O 1
ATOM 721 N N . ASN A 1 100 ? 0.642 -10.517 6.280 1.00 95.56 100 ASN A N 1
ATOM 722 C CA . ASN A 1 100 ? 1.740 -10.339 7.238 1.00 95.56 100 ASN A CA 1
ATOM 723 C C . ASN A 1 100 ? 2.469 -8.991 7.084 1.00 95.56 100 ASN A C 1
ATOM 725 O O . ASN A 1 100 ? 3.683 -8.991 6.874 1.00 95.56 100 ASN A O 1
ATOM 729 N N . PRO A 1 101 ? 1.760 -7.849 7.142 1.00 97.56 101 PRO A N 1
ATOM 730 C CA . PRO A 1 101 ? 2.440 -6.573 7.077 1.00 97.56 101 PRO A CA 1
ATOM 731 C C . PRO A 1 101 ? 3.342 -6.365 8.288 1.00 97.56 101 PRO A C 1
ATOM 733 O O . PRO A 1 101 ? 3.085 -6.889 9.376 1.00 97.56 101 PRO A O 1
ATOM 736 N N . THR A 1 102 ? 4.351 -5.534 8.102 1.00 96.00 102 THR A N 1
ATOM 737 C CA . THR A 1 102 ? 5.354 -5.162 9.097 1.00 96.00 102 THR A CA 1
ATOM 738 C C . THR A 1 102 ? 5.293 -3.669 9.381 1.00 96.00 102 THR A C 1
ATOM 740 O O . THR A 1 102 ? 4.833 -2.870 8.566 1.00 96.00 102 THR A O 1
ATOM 743 N N . ASN A 1 103 ? 5.712 -3.308 10.587 1.00 93.81 103 ASN A N 1
ATOM 744 C CA . ASN A 1 103 ? 5.942 -1.938 11.015 1.00 93.81 103 ASN A CA 1
ATOM 745 C C . ASN A 1 103 ? 7.401 -1.574 10.699 1.00 93.81 103 ASN A C 1
ATOM 747 O O . ASN A 1 103 ? 8.303 -2.123 11.328 1.00 93.81 103 ASN A O 1
ATOM 751 N N . GLU A 1 104 ? 7.637 -0.663 9.755 1.00 90.69 104 GLU A N 1
ATOM 752 C CA . GLU A 1 104 ? 8.985 -0.293 9.293 1.00 90.69 104 GLU A CA 1
ATOM 753 C C . GLU A 1 104 ? 9.154 1.232 9.251 1.00 90.69 104 GLU A C 1
ATOM 755 O O . GLU A 1 104 ? 8.281 1.929 8.749 1.00 90.69 104 GLU A O 1
ATOM 760 N N . ASP A 1 105 ? 10.279 1.776 9.732 1.00 87.06 105 ASP A N 1
ATOM 761 C CA . ASP A 1 105 ? 10.668 3.166 9.416 1.00 87.06 105 ASP A CA 1
ATOM 762 C C . ASP A 1 105 ? 11.284 3.203 8.014 1.00 87.06 105 ASP A C 1
ATOM 764 O O . ASP A 1 105 ? 12.497 3.312 7.829 1.00 87.06 105 ASP A O 1
ATOM 768 N N . TYR A 1 106 ? 10.427 3.019 7.012 1.00 82.19 106 TYR A N 1
ATOM 769 C CA . TYR A 1 106 ? 10.855 2.685 5.658 1.00 82.19 106 TYR A CA 1
ATOM 770 C C . TYR A 1 106 ? 11.667 3.809 4.992 1.00 82.19 106 TYR A C 1
ATOM 772 O O . TYR A 1 106 ? 12.508 3.565 4.126 1.00 82.19 106 TYR A O 1
ATOM 780 N N . TYR A 1 107 ? 11.442 5.053 5.420 1.00 80.62 107 TYR A N 1
ATOM 781 C CA . TYR A 1 107 ? 12.123 6.242 4.910 1.00 80.62 107 TYR A CA 1
ATOM 782 C C . TYR A 1 107 ? 13.107 6.867 5.912 1.00 80.62 107 TYR A C 1
ATOM 784 O O . TYR A 1 107 ? 13.626 7.950 5.639 1.00 80.62 107 TYR A O 1
ATOM 792 N N . ASN A 1 108 ? 13.394 6.213 7.045 1.00 80.56 108 ASN A N 1
ATOM 793 C CA . ASN A 1 108 ? 14.261 6.729 8.116 1.00 80.56 108 ASN A CA 1
ATOM 794 C C . ASN A 1 108 ? 13.846 8.129 8.617 1.00 80.56 108 ASN A C 1
ATOM 796 O O . ASN A 1 108 ? 14.686 9.007 8.837 1.00 80.56 108 ASN A O 1
ATOM 800 N N . GLN A 1 109 ? 12.540 8.363 8.749 1.00 82.19 109 GLN A N 1
ATOM 801 C CA . GLN A 1 109 ? 11.964 9.645 9.173 1.00 82.19 109 GLN A CA 1
ATOM 802 C C . GLN A 1 109 ? 11.539 9.642 10.649 1.00 82.19 109 GLN A C 1
ATOM 804 O O . GLN A 1 109 ? 10.987 10.631 11.134 1.00 82.19 109 GLN A O 1
ATOM 809 N N . GLY A 1 110 ? 11.793 8.550 11.379 1.00 79.94 110 GLY A N 1
ATOM 810 C CA . GLY A 1 110 ? 11.342 8.369 12.758 1.00 79.94 110 GLY A CA 1
ATOM 811 C C . GLY A 1 110 ? 9.847 8.064 12.868 1.00 79.94 110 GLY A C 1
ATOM 812 O O . GLY A 1 110 ? 9.287 8.126 13.964 1.00 79.94 110 GLY A O 1
ATOM 813 N N . THR A 1 111 ? 9.195 7.751 11.747 1.00 82.31 111 THR A N 1
ATOM 814 C CA . THR A 1 111 ? 7.789 7.349 11.679 1.00 82.31 111 THR A CA 1
ATOM 815 C C . THR A 1 111 ? 7.696 5.936 11.142 1.00 82.31 111 THR A C 1
ATOM 817 O O . THR A 1 111 ? 8.290 5.620 10.120 1.00 82.31 111 THR A O 1
ATOM 820 N N . THR A 1 112 ? 6.937 5.093 11.830 1.00 88.25 112 THR A N 1
ATOM 821 C CA . THR A 1 112 ? 6.718 3.708 11.421 1.00 88.25 112 THR A CA 1
ATOM 822 C C . THR A 1 112 ? 5.550 3.621 10.447 1.00 88.25 112 THR A C 1
ATOM 824 O O . THR A 1 112 ? 4.438 4.037 10.774 1.00 88.25 112 THR A O 1
ATOM 827 N N . ASP A 1 113 ? 5.803 3.029 9.290 1.00 92.19 113 ASP A N 1
ATOM 828 C CA . ASP A 1 113 ? 4.828 2.748 8.251 1.00 92.19 113 ASP A CA 1
ATOM 829 C C . ASP A 1 113 ? 4.369 1.285 8.307 1.00 92.19 113 ASP A C 1
ATOM 831 O O . ASP A 1 113 ? 5.116 0.394 8.717 1.00 92.19 113 ASP A O 1
ATOM 835 N N . ILE A 1 114 ? 3.137 1.029 7.856 1.00 96.19 114 ILE A N 1
ATOM 836 C CA . ILE A 1 114 ? 2.635 -0.335 7.649 1.00 96.19 114 ILE A CA 1
ATOM 837 C C . ILE A 1 114 ? 2.981 -0.762 6.226 1.00 96.19 114 ILE A C 1
ATOM 839 O O . ILE A 1 114 ? 2.523 -0.140 5.262 1.00 96.19 114 ILE A O 1
ATOM 843 N N . VAL A 1 115 ? 3.759 -1.835 6.102 1.00 97.19 115 VAL A N 1
ATOM 844 C CA . VAL A 1 115 ? 4.350 -2.268 4.837 1.00 97.19 115 VAL A CA 1
ATOM 845 C C . VAL A 1 115 ? 3.943 -3.699 4.502 1.00 97.19 115 VAL A C 1
ATOM 847 O O . VAL A 1 115 ? 4.083 -4.600 5.322 1.00 97.19 115 VAL A O 1
ATOM 850 N N . TRP A 1 116 ? 3.480 -3.933 3.272 1.00 98.12 116 TRP A N 1
ATOM 851 C CA . TRP A 1 116 ? 3.365 -5.281 2.704 1.00 98.12 116 TRP A CA 1
ATOM 852 C C . TRP A 1 116 ? 4.426 -5.512 1.632 1.00 98.12 116 TRP A C 1
ATOM 854 O O . TRP A 1 116 ? 4.711 -4.633 0.814 1.00 98.12 116 TRP A O 1
ATOM 864 N N . ALA A 1 117 ? 4.958 -6.732 1.576 1.00 96.50 117 ALA A N 1
ATOM 865 C CA . ALA A 1 117 ? 5.941 -7.138 0.581 1.00 96.50 117 ALA A CA 1
ATOM 866 C C . ALA A 1 117 ? 5.320 -7.945 -0.566 1.00 96.50 117 ALA A C 1
ATOM 868 O O . ALA A 1 117 ? 4.472 -8.814 -0.361 1.00 96.50 117 ALA A O 1
ATOM 869 N N . SER A 1 118 ? 5.797 -7.706 -1.790 1.00 96.44 118 SER A N 1
ATOM 870 C CA . SER A 1 118 ? 5.525 -8.570 -2.937 1.00 96.44 118 SER A CA 1
ATOM 871 C C . SER A 1 118 ? 6.724 -8.629 -3.874 1.00 96.44 118 SER A C 1
ATOM 873 O O . SER A 1 118 ? 6.955 -7.717 -4.667 1.00 96.44 118 SER A O 1
ATOM 875 N N . GLY A 1 119 ? 7.522 -9.692 -3.748 1.00 95.06 119 GLY A N 1
ATOM 876 C CA . GLY A 1 119 ? 8.837 -9.745 -4.386 1.00 95.06 119 GLY A CA 1
ATOM 877 C C . GLY A 1 119 ? 9.661 -8.511 -4.007 1.00 95.06 119 GLY A C 1
ATOM 878 O O . GLY A 1 119 ? 9.823 -8.202 -2.823 1.00 95.06 119 GLY A O 1
ATOM 879 N N . ASN A 1 120 ? 10.101 -7.768 -5.019 1.00 95.56 120 ASN A N 1
ATOM 880 C CA . ASN A 1 120 ? 10.920 -6.565 -4.858 1.00 95.56 120 ASN A CA 1
ATOM 881 C C . ASN A 1 120 ? 10.100 -5.338 -4.458 1.00 95.56 120 ASN A C 1
ATOM 883 O O . ASN A 1 120 ? 10.665 -4.323 -4.067 1.00 95.56 120 ASN A O 1
ATOM 887 N N . TYR A 1 121 ? 8.773 -5.402 -4.560 1.00 97.56 121 TYR A N 1
ATOM 888 C CA . TYR A 1 121 ? 7.925 -4.254 -4.292 1.00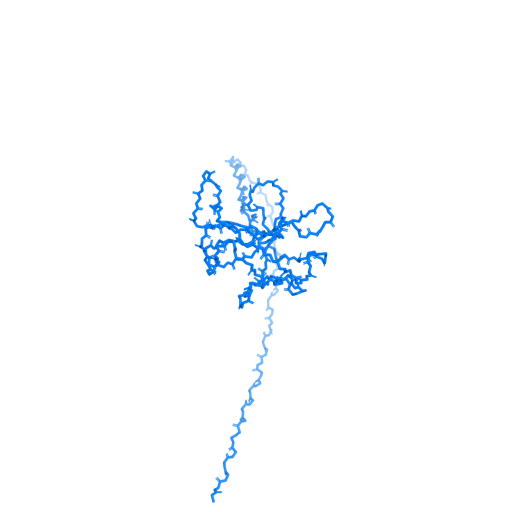 97.56 121 TYR A CA 1
ATOM 889 C C . TYR A 1 121 ? 7.513 -4.188 -2.826 1.00 97.56 121 TYR A C 1
ATOM 891 O O . TYR A 1 121 ? 7.322 -5.213 -2.156 1.00 97.56 121 TYR A O 1
ATOM 899 N N . ARG A 1 122 ? 7.369 -2.962 -2.329 1.00 97.25 122 ARG A N 1
ATOM 900 C CA . ARG A 1 122 ? 6.780 -2.665 -1.024 1.00 97.25 122 ARG A CA 1
ATOM 901 C C . ARG A 1 122 ? 5.581 -1.757 -1.215 1.00 97.25 122 ARG A C 1
ATOM 903 O O . ARG A 1 122 ? 5.629 -0.817 -2.007 1.00 97.25 122 ARG A O 1
ATOM 910 N N . TYR A 1 123 ? 4.514 -2.094 -0.506 1.00 98.19 123 TYR A N 1
ATOM 911 C CA . TYR A 1 123 ? 3.252 -1.374 -0.478 1.00 98.19 123 TYR A CA 1
ATOM 912 C C . TYR A 1 123 ? 3.147 -0.715 0.887 1.00 98.19 123 TYR A C 1
ATOM 914 O O . TYR A 1 123 ? 3.056 -1.419 1.888 1.00 98.19 123 TYR A O 1
ATOM 922 N N . ILE A 1 124 ? 3.206 0.608 0.923 1.00 97.50 124 ILE A N 1
ATOM 923 C CA . ILE A 1 124 ? 3.392 1.388 2.146 1.00 97.50 124 ILE A CA 1
ATOM 924 C C . ILE A 1 124 ? 2.120 2.189 2.391 1.00 97.50 124 ILE A C 1
ATOM 926 O O . ILE A 1 124 ? 1.745 3.030 1.569 1.00 97.50 124 ILE A O 1
ATOM 930 N N . LEU A 1 125 ? 1.432 1.908 3.495 1.00 97.50 125 LEU A N 1
ATOM 931 C CA . LEU A 1 125 ? 0.208 2.610 3.865 1.00 97.50 125 LEU A CA 1
ATOM 932 C C . LEU A 1 125 ? 0.526 4.000 4.410 1.00 97.50 125 LEU A C 1
ATOM 934 O O . LEU A 1 125 ? 1.229 4.131 5.406 1.00 97.50 125 LEU A O 1
ATOM 938 N N . SER A 1 126 ? -0.109 5.019 3.839 1.00 94.56 126 SER A N 1
ATOM 939 C CA . SER A 1 126 ? -0.162 6.361 4.409 1.00 94.56 126 SER A CA 1
ATOM 940 C C . SER A 1 126 ? -1.585 6.686 4.866 1.00 94.56 126 SER A C 1
ATOM 942 O O . SER A 1 126 ? -2.570 6.405 4.172 1.00 94.56 126 SER A O 1
ATOM 944 N N . THR A 1 127 ? -1.708 7.320 6.031 1.00 92.94 127 THR A N 1
ATOM 945 C CA . THR A 1 127 ? -2.989 7.757 6.603 1.00 92.94 127 THR A CA 1
ATOM 946 C C . THR A 1 127 ? -3.058 9.271 6.741 1.00 92.94 127 THR A C 1
ATOM 948 O O . THR A 1 127 ? -2.055 9.931 7.008 1.00 92.94 127 THR A O 1
ATOM 951 N N . LYS A 1 128 ? -4.264 9.828 6.619 1.00 91.06 128 LYS A N 1
ATOM 952 C CA . LYS A 1 128 ? -4.547 11.231 6.942 1.00 91.06 128 LYS A CA 1
ATOM 953 C C . LYS A 1 128 ? -4.533 11.430 8.462 1.00 91.06 128 LYS A C 1
ATOM 955 O O . LYS A 1 128 ? -4.576 10.473 9.234 1.00 91.06 128 LYS A O 1
ATOM 960 N N . THR A 1 129 ? -4.535 12.686 8.910 1.00 89.06 129 THR A N 1
ATOM 961 C CA . THR A 1 129 ? -4.544 13.038 10.344 1.00 89.06 129 THR A CA 1
ATOM 962 C C . THR A 1 129 ? -5.766 12.498 11.096 1.00 89.06 129 THR A C 1
ATOM 964 O O . THR A 1 129 ? -5.694 12.277 12.300 1.00 89.06 129 THR A O 1
ATOM 967 N N . ASP A 1 130 ? -6.883 12.269 10.402 1.00 88.88 130 ASP A N 1
ATOM 968 C CA . ASP A 1 130 ? -8.100 11.678 10.973 1.00 88.88 130 ASP A CA 1
ATOM 969 C C . ASP A 1 130 ? -8.066 10.136 11.041 1.00 88.88 130 ASP A C 1
ATOM 971 O O . ASP A 1 130 ? -9.038 9.513 11.467 1.00 88.88 130 ASP A O 1
ATOM 975 N N . GLY A 1 131 ? -6.956 9.514 10.629 1.00 88.75 131 GLY A N 1
ATOM 976 C CA . GLY A 1 131 ? -6.766 8.065 10.599 1.00 88.75 131 GLY A CA 1
ATOM 977 C C . GLY A 1 131 ? -7.393 7.366 9.390 1.00 88.75 131 GLY A C 1
ATOM 978 O O . GLY A 1 131 ? -7.289 6.145 9.282 1.00 88.75 131 GLY A O 1
ATOM 979 N N . SER A 1 132 ? -8.037 8.100 8.478 1.00 92.56 132 SER A N 1
ATOM 980 C CA . SER A 1 132 ? -8.522 7.537 7.217 1.00 92.56 132 SER A CA 1
ATOM 981 C C . SER A 1 132 ? -7.378 7.304 6.226 1.00 92.56 132 SER A C 1
ATOM 983 O O . SER A 1 132 ? -6.281 7.853 6.366 1.00 92.56 132 SER A O 1
ATOM 985 N N . LEU A 1 133 ? -7.629 6.474 5.211 1.00 96.12 133 LEU A N 1
ATOM 986 C CA . LEU A 1 133 ? -6.667 6.227 4.141 1.00 96.12 133 LEU A CA 1
ATOM 987 C C . LEU A 1 133 ? -6.304 7.546 3.441 1.00 96.12 133 LEU A C 1
ATOM 989 O O . LEU A 1 133 ? -7.187 8.298 3.019 1.00 96.12 133 LEU A O 1
ATOM 993 N N . ASN A 1 134 ? -5.004 7.800 3.300 1.00 96.06 134 ASN A N 1
ATOM 994 C CA . ASN A 1 134 ? -4.490 8.811 2.386 1.00 96.06 134 ASN A CA 1
ATOM 995 C C . ASN A 1 134 ? -4.175 8.164 1.035 1.00 96.06 134 ASN A C 1
ATOM 997 O O . ASN A 1 134 ? -4.828 8.456 0.036 1.00 96.06 134 ASN A O 1
ATOM 1001 N N . GLU A 1 135 ? -3.225 7.232 1.036 1.00 97.31 135 GLU A N 1
ATOM 1002 C CA . GLU A 1 135 ? -2.737 6.541 -0.155 1.00 97.31 135 GLU A CA 1
ATOM 1003 C C . GLU A 1 135 ? -1.991 5.256 0.220 1.00 97.31 135 GLU A C 1
ATOM 1005 O O . GLU A 1 135 ? -1.687 5.012 1.391 1.00 97.31 135 GLU A O 1
ATOM 1010 N N . ILE A 1 136 ? -1.678 4.441 -0.787 1.00 98.31 136 ILE A N 1
ATOM 1011 C CA . ILE A 1 136 ? -0.740 3.321 -0.662 1.00 98.31 136 ILE A CA 1
ATOM 1012 C C . ILE A 1 136 ? 0.371 3.527 -1.684 1.00 98.31 136 ILE A C 1
ATOM 1014 O O . ILE A 1 136 ? 0.128 3.430 -2.889 1.00 98.31 136 ILE A O 1
ATOM 1018 N N . ASN A 1 137 ? 1.581 3.797 -1.207 1.00 97.88 137 ASN A N 1
ATOM 1019 C CA . ASN A 1 137 ? 2.748 3.991 -2.056 1.00 97.88 137 ASN A CA 1
ATOM 1020 C C . ASN A 1 137 ? 3.333 2.643 -2.472 1.00 97.88 137 ASN A C 1
ATOM 1022 O O . ASN A 1 137 ? 3.394 1.709 -1.677 1.00 97.88 137 ASN A O 1
ATOM 1026 N N . VAL A 1 138 ? 3.762 2.546 -3.727 1.00 97.94 138 VAL A N 1
ATOM 1027 C CA . VAL A 1 138 ? 4.435 1.377 -4.289 1.00 97.94 138 VAL A CA 1
ATOM 1028 C C . VAL A 1 138 ? 5.851 1.777 -4.648 1.00 97.94 138 VAL A C 1
ATOM 1030 O O . VAL A 1 138 ? 6.080 2.662 -5.478 1.00 97.94 138 VAL A O 1
ATOM 1033 N N . VAL A 1 139 ? 6.806 1.098 -4.034 1.00 96.88 139 VAL A N 1
ATOM 1034 C CA . VAL A 1 139 ? 8.235 1.307 -4.260 1.00 96.88 139 VAL A CA 1
ATOM 1035 C C . VAL A 1 139 ? 8.903 -0.005 -4.626 1.00 96.88 139 VAL A C 1
ATOM 1037 O O . VAL A 1 139 ? 8.386 -1.083 -4.346 1.00 96.88 139 VAL A O 1
ATOM 1040 N N . ASP A 1 140 ? 10.058 0.096 -5.260 1.00 96.06 140 ASP A N 1
ATOM 1041 C CA . ASP A 1 140 ? 10.942 -1.018 -5.576 1.00 96.06 140 ASP A CA 1
ATOM 1042 C C . ASP A 1 140 ? 12.109 -1.002 -4.595 1.00 96.06 140 ASP A C 1
ATOM 1044 O O . ASP A 1 140 ? 12.954 -0.111 -4.644 1.00 96.06 140 ASP A O 1
ATOM 1048 N N . ALA A 1 141 ? 12.096 -1.959 -3.671 1.00 93.19 141 ALA A N 1
ATOM 1049 C CA . ALA A 1 141 ? 13.038 -2.067 -2.565 1.00 93.19 141 ALA A CA 1
ATOM 1050 C C . ALA A 1 141 ? 14.431 -2.533 -3.000 1.00 93.19 141 ALA A C 1
ATOM 1052 O O . ALA A 1 141 ? 15.378 -2.370 -2.242 1.00 93.19 141 ALA A O 1
ATOM 1053 N N . GLU A 1 142 ? 14.571 -3.118 -4.193 1.00 94.00 142 GLU A N 1
ATOM 1054 C CA . GLU A 1 142 ? 15.875 -3.566 -4.701 1.00 94.00 142 GLU A CA 1
ATOM 1055 C C . GLU A 1 142 ? 16.596 -2.489 -5.518 1.00 94.00 142 GLU A C 1
ATOM 1057 O O . GLU A 1 142 ? 17.775 -2.637 -5.837 1.00 94.00 142 GLU A O 1
ATOM 1062 N N . ASN A 1 143 ? 15.902 -1.404 -5.870 1.00 92.94 143 ASN A N 1
ATOM 1063 C CA . ASN A 1 143 ? 16.466 -0.309 -6.645 1.00 92.94 143 ASN A CA 1
ATOM 1064 C C . ASN A 1 143 ? 16.365 0.991 -5.863 1.00 92.94 143 ASN A C 1
ATOM 1066 O O . ASN A 1 143 ? 15.270 1.439 -5.536 1.00 92.94 143 ASN A O 1
ATOM 1070 N N . GLU A 1 144 ? 17.487 1.668 -5.662 1.00 91.12 144 GLU A N 1
ATOM 1071 C CA . GLU A 1 144 ? 17.524 2.921 -4.914 1.00 91.12 144 GLU A CA 1
ATOM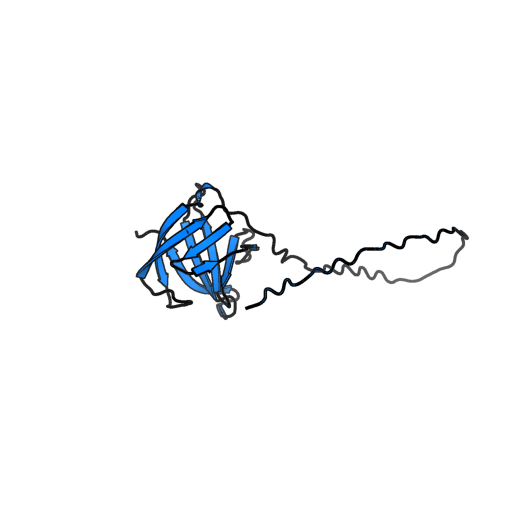 1072 C C . GLU A 1 144 ? 17.789 4.132 -5.811 1.00 91.12 144 GLU A C 1
ATOM 1074 O O . GLU A 1 144 ? 18.549 4.082 -6.778 1.00 91.12 144 GLU A O 1
ATOM 1079 N N . THR A 1 145 ? 17.188 5.259 -5.446 1.00 84.88 145 THR A N 1
ATOM 1080 C CA . THR A 1 145 ? 17.494 6.586 -5.973 1.00 84.88 145 THR A CA 1
ATOM 1081 C C . THR A 1 145 ? 17.839 7.486 -4.790 1.00 84.88 145 THR A C 1
ATOM 1083 O O . THR A 1 145 ? 17.007 7.714 -3.919 1.00 84.88 145 THR A O 1
ATOM 1086 N N . ASN A 1 146 ? 19.070 8.006 -4.748 1.00 85.88 146 ASN A N 1
ATOM 1087 C CA . ASN A 1 146 ? 19.574 8.846 -3.648 1.00 85.88 146 ASN A CA 1
ATOM 1088 C C . ASN A 1 146 ? 19.495 8.188 -2.253 1.00 85.88 146 ASN A C 1
ATOM 1090 O O . ASN A 1 146 ? 19.259 8.881 -1.268 1.00 85.88 146 ASN A O 1
ATOM 1094 N N . GLY A 1 147 ? 19.689 6.867 -2.171 1.00 84.81 147 GLY A N 1
ATOM 1095 C CA . GLY A 1 147 ? 19.638 6.117 -0.908 1.00 84.81 147 GLY A CA 1
ATOM 1096 C C . GLY A 1 147 ? 18.225 5.816 -0.401 1.00 84.81 147 GLY A C 1
ATOM 1097 O O . GLY A 1 147 ? 18.071 5.412 0.746 1.00 84.81 147 GLY A O 1
ATOM 1098 N N . PHE A 1 148 ? 17.200 6.019 -1.235 1.00 87.56 148 PHE A N 1
ATOM 1099 C CA . PHE A 1 148 ? 15.820 5.638 -0.939 1.00 87.56 148 PHE A CA 1
ATOM 1100 C C . PHE A 1 148 ? 15.288 4.673 -1.998 1.00 87.56 148 PHE A C 1
ATOM 1102 O O . PHE A 1 148 ? 15.617 4.838 -3.178 1.00 87.56 148 PHE A O 1
ATOM 1109 N N . PRO A 1 149 ? 14.419 3.720 -1.629 1.00 91.19 149 PRO A N 1
ATOM 1110 C CA . PRO A 1 149 ? 13.740 2.850 -2.581 1.00 91.19 149 PRO A CA 1
ATOM 1111 C C . PRO A 1 149 ? 13.044 3.633 -3.692 1.00 91.19 149 PRO A C 1
ATOM 1113 O O . PRO A 1 149 ? 12.429 4.681 -3.477 1.00 91.19 149 PRO A O 1
ATOM 1116 N N . THR A 1 150 ? 13.153 3.126 -4.914 1.00 95.19 150 THR A N 1
ATOM 1117 C CA . THR A 1 150 ? 12.680 3.834 -6.100 1.00 95.19 150 THR A CA 1
ATOM 1118 C C . THR A 1 150 ? 11.160 3.836 -6.119 1.00 95.19 150 THR A C 1
ATOM 1120 O O . THR A 1 150 ? 10.530 2.784 -6.239 1.00 95.19 150 THR A O 1
ATOM 1123 N N . PHE A 1 151 ? 10.563 5.025 -6.066 1.00 95.75 151 PHE A N 1
ATOM 1124 C CA . PHE A 1 151 ? 9.122 5.195 -6.200 1.00 95.75 151 PHE A CA 1
ATOM 1125 C C . PHE A 1 151 ? 8.627 4.702 -7.563 1.00 95.75 151 PHE A C 1
ATOM 1127 O O . PHE A 1 151 ? 9.183 5.055 -8.607 1.00 95.75 151 PHE A O 1
ATOM 1134 N N . LYS A 1 152 ? 7.576 3.879 -7.558 1.00 97.62 152 LYS A N 1
ATOM 1135 C CA . LYS A 1 152 ? 6.943 3.358 -8.776 1.00 97.62 152 LYS A CA 1
ATOM 1136 C C . LYS A 1 152 ? 5.569 3.954 -9.008 1.00 97.62 152 LYS A C 1
ATOM 1138 O O . LYS A 1 152 ? 5.215 4.160 -10.162 1.00 97.62 152 LYS A O 1
ATOM 1143 N N . GLY A 1 153 ? 4.820 4.259 -7.957 1.00 97.81 153 GLY A N 1
ATOM 1144 C CA . GLY A 1 153 ? 3.498 4.861 -8.071 1.00 97.81 153 GLY A CA 1
ATOM 1145 C C . GLY A 1 153 ? 2.726 4.795 -6.768 1.00 97.81 153 GLY A C 1
ATOM 1146 O O . GLY A 1 153 ? 3.259 4.370 -5.747 1.00 97.81 153 GLY A O 1
ATOM 1147 N N . GLN A 1 154 ? 1.456 5.173 -6.817 1.00 98.38 154 GLN A N 1
ATOM 1148 C CA . GLN A 1 154 ? 0.587 5.184 -5.643 1.00 98.38 154 GLN A CA 1
ATOM 1149 C C . GLN A 1 154 ? -0.853 4.827 -6.000 1.00 98.38 154 GLN A C 1
ATOM 1151 O O . GLN A 1 154 ? -1.320 5.113 -7.105 1.00 98.38 154 GLN A O 1
ATOM 1156 N N . PHE A 1 155 ? -1.560 4.235 -5.042 1.00 98.50 155 PHE A N 1
ATOM 1157 C CA . PHE A 1 155 ? -3.015 4.136 -5.044 1.00 98.50 155 PHE A CA 1
ATOM 1158 C C . PHE A 1 155 ? -3.609 5.288 -4.246 1.00 98.50 155 PHE A C 1
ATOM 1160 O O . PHE A 1 155 ? -3.276 5.445 -3.074 1.00 98.50 155 PHE A O 1
ATOM 1167 N N . ALA A 1 156 ? -4.536 6.028 -4.842 1.00 97.69 156 ALA A N 1
ATOM 1168 C CA . ALA A 1 156 ? -5.288 7.077 -4.160 1.00 97.69 156 ALA A CA 1
ATOM 1169 C C . ALA A 1 156 ? -6.746 7.108 -4.641 1.00 97.69 156 ALA A C 1
ATOM 1171 O O . ALA A 1 156 ? -7.079 6.554 -5.694 1.00 97.69 156 ALA A O 1
ATOM 1172 N N . GLU A 1 157 ? -7.630 7.741 -3.868 1.00 94.25 157 GLU A N 1
ATOM 1173 C CA . GLU A 1 157 ? -8.981 8.051 -4.346 1.00 94.25 157 GLU A CA 1
ATOM 1174 C C . GLU A 1 157 ? -8.884 8.968 -5.577 1.00 94.25 157 GLU A C 1
ATOM 1176 O O . GLU A 1 157 ? -7.990 9.813 -5.668 1.00 94.25 157 GLU A O 1
ATOM 1181 N N . SER A 1 158 ? -9.781 8.792 -6.552 1.00 81.81 158 SER A N 1
ATOM 1182 C CA . SER A 1 158 ? -9.840 9.703 -7.698 1.00 81.81 158 SER A CA 1
ATOM 1183 C C . SER A 1 158 ? -10.129 11.122 -7.205 1.00 81.81 158 SER A C 1
ATOM 1185 O O . SER A 1 158 ? -11.095 11.316 -6.463 1.00 81.81 158 SER A O 1
ATOM 1187 N N . SER A 1 159 ? -9.302 12.081 -7.621 1.00 59.97 159 SER A N 1
ATOM 1188 C CA . SER A 1 159 ? -9.513 13.513 -7.371 1.00 59.97 159 SER A CA 1
ATOM 1189 C C . SER A 1 159 ? -10.591 14.108 -8.269 1.00 59.97 159 SER A C 1
ATOM 1191 O O . SER A 1 159 ? -10.832 13.555 -9.368 1.00 59.97 159 SER A O 1
#

Radius of gyration: 27.63 Å; chains: 1; bounding box: 65×71×63 Å

pLDDT: mean 76.48, std 26.53, range [28.41, 98.69]

Secondary structure (DSSP, 8-state):
--------------------------------------------------EEP---GGG-EEEEEEEEES-BTTB-TTEEEEEEE-TTS-EEETTEEE---EEE-TTSSS-PEEEEEETTEEEEEEE-TTSSEEEEEEEEEEEEETTEEEEEEEEE---

Sequence (159 aa):
MTLKKLAGLLLIGSIFTLSACGGTSNSTEETDTASESTSDTNTTNDQNNEQSATLPAAVQKQYTLVYSGAAVDGLTDKTSYTVTLDSDNQLIIGSKTLTNPTNEDYYNQGTTDIVWASGNYRYILSTKTDGSLNEINVVDAENETNGFPTFKGQFAESS